Protein AF-A0A1B6J482-F1 (afdb_monomer_lite)

Structure (mmCIF, N/CA/C/O backbone):
data_AF-A0A1B6J482-F1
#
_entry.id   AF-A0A1B6J482-F1
#
loop_
_atom_site.group_PDB
_atom_site.id
_atom_site.type_symbol
_atom_site.label_atom_id
_atom_site.label_alt_id
_atom_site.label_comp_id
_atom_site.label_asym_id
_atom_site.label_entity_id
_atom_site.label_seq_id
_atom_site.pdbx_PDB_ins_code
_atom_site.Cartn_x
_atom_site.Cartn_y
_atom_site.Cartn_z
_atom_site.occupancy
_atom_site.B_iso_or_equiv
_atom_site.auth_seq_id
_atom_site.auth_comp_id
_atom_site.auth_asym_id
_atom_site.auth_atom_id
_atom_site.pdbx_PDB_model_num
ATOM 1 N N . SER A 1 1 ? -4.278 -31.202 3.868 1.00 46.03 1 SER A N 1
ATOM 2 C CA . SER A 1 1 ? -2.848 -30.994 3.558 1.00 46.03 1 SER A CA 1
ATOM 3 C C . SER A 1 1 ? -2.532 -31.034 2.054 1.00 46.03 1 SER A C 1
ATOM 5 O O . SER A 1 1 ? -1.410 -31.328 1.677 1.00 46.03 1 SER A O 1
ATOM 7 N N . THR A 1 2 ? -3.478 -30.728 1.157 1.00 38.69 2 THR A N 1
ATOM 8 C CA . THR A 1 2 ? -3.248 -30.861 -0.302 1.00 38.69 2 THR A CA 1
ATOM 9 C C . THR A 1 2 ? -3.829 -29.713 -1.137 1.00 38.69 2 THR A C 1
ATOM 11 O O . THR A 1 2 ? -3.609 -29.672 -2.339 1.00 38.69 2 THR A O 1
ATOM 14 N N . GLY A 1 3 ? -4.514 -28.741 -0.519 1.00 33.00 3 GLY A N 1
ATOM 15 C CA . GLY A 1 3 ? -5.140 -27.614 -1.229 1.00 33.00 3 GLY A CA 1
ATOM 16 C C . GLY A 1 3 ? -4.245 -26.387 -1.449 1.00 33.00 3 GLY A C 1
ATOM 17 O O . GLY A 1 3 ? -4.571 -25.551 -2.281 1.00 33.00 3 GLY A O 1
ATOM 18 N N . LEU A 1 4 ? -3.112 -26.270 -0.743 1.00 39.66 4 LEU A N 1
ATOM 19 C CA . LEU A 1 4 ? -2.216 -25.106 -0.861 1.00 39.66 4 LEU A CA 1
ATOM 20 C C . LEU A 1 4 ? -1.249 -25.200 -2.057 1.00 39.66 4 LEU A C 1
ATOM 22 O O . LEU A 1 4 ? -0.729 -24.183 -2.502 1.00 39.66 4 LEU A O 1
ATOM 26 N N . LEU A 1 5 ? -1.008 -26.408 -2.581 1.00 36.94 5 LEU A N 1
ATOM 27 C CA . LEU A 1 5 ? -0.032 -26.641 -3.653 1.00 36.94 5 LEU A CA 1
ATOM 28 C C . LEU A 1 5 ? -0.613 -26.384 -5.058 1.00 36.94 5 LEU A C 1
ATOM 30 O O . LEU A 1 5 ? 0.142 -26.109 -5.983 1.00 36.94 5 LEU A O 1
ATOM 34 N N . LEU A 1 6 ? -1.944 -26.407 -5.215 1.00 37.44 6 LEU A N 1
A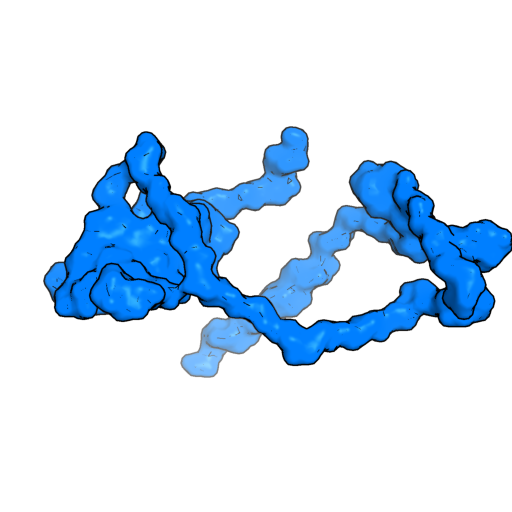TOM 35 C CA . LEU A 1 6 ? -2.613 -26.125 -6.495 1.00 37.44 6 LEU A CA 1
ATOM 36 C C . LEU A 1 6 ? -2.720 -24.623 -6.809 1.00 37.44 6 LEU A C 1
ATOM 38 O O . LEU A 1 6 ? -2.674 -24.247 -7.973 1.00 37.44 6 LEU A O 1
ATOM 42 N N . ILE A 1 7 ? -2.769 -23.753 -5.794 1.00 41.31 7 ILE A N 1
ATOM 43 C CA . ILE A 1 7 ? -2.847 -22.293 -6.001 1.00 41.31 7 ILE A CA 1
ATOM 44 C C . ILE A 1 7 ? -1.496 -21.734 -6.484 1.00 41.31 7 ILE A C 1
ATOM 46 O O . ILE A 1 7 ? -1.457 -20.811 -7.289 1.00 41.31 7 ILE A O 1
ATOM 50 N N . LEU A 1 8 ? -0.379 -22.342 -6.069 1.00 40.69 8 LEU A N 1
ATOM 51 C CA . LEU A 1 8 ? 0.959 -21.942 -6.518 1.00 40.69 8 LEU A CA 1
ATOM 52 C C . LEU A 1 8 ? 1.268 -22.343 -7.972 1.00 40.69 8 LEU A C 1
ATOM 54 O O . LEU A 1 8 ? 2.086 -21.677 -8.600 1.00 40.69 8 LEU A O 1
ATOM 58 N N . LEU A 1 9 ? 0.616 -23.377 -8.526 1.00 36.97 9 LEU A N 1
ATOM 59 C CA . LEU A 1 9 ? 0.810 -23.767 -9.931 1.00 36.97 9 LEU A CA 1
ATOM 60 C C . LEU A 1 9 ? -0.038 -22.935 -10.909 1.00 36.97 9 LEU A C 1
ATOM 62 O O . LEU A 1 9 ? 0.443 -22.603 -11.991 1.00 36.97 9 LEU A O 1
ATOM 66 N N . GLU A 1 10 ? -1.246 -22.525 -10.516 1.00 35.62 10 GLU A N 1
ATOM 67 C CA . GLU A 1 10 ? -2.085 -21.610 -11.311 1.00 35.62 10 GLU A CA 1
ATOM 68 C C . GLU A 1 10 ? -1.460 -20.201 -11.408 1.00 35.62 10 GLU A C 1
ATOM 70 O O . GLU A 1 10 ? -1.554 -19.541 -12.443 1.00 35.62 10 GLU A O 1
ATOM 75 N N . CYS A 1 11 ? -0.708 -19.766 -10.386 1.00 32.09 11 CYS A N 1
ATOM 76 C CA . CYS A 1 11 ? 0.039 -18.502 -10.424 1.00 32.09 11 CYS A CA 1
ATOM 77 C C . CYS A 1 11 ? 1.235 -18.499 -11.398 1.00 32.09 11 CYS A C 1
ATOM 79 O O . CYS A 1 11 ? 1.671 -17.424 -11.804 1.00 32.09 11 CYS A O 1
ATOM 81 N N . ILE A 1 12 ? 1.760 -19.665 -11.795 1.00 38.34 12 ILE A N 1
ATOM 82 C CA . ILE A 1 12 ? 2.838 -19.753 -12.797 1.00 38.34 12 ILE A CA 1
ATOM 83 C C . ILE A 1 12 ? 2.254 -19.723 -14.218 1.00 38.34 12 ILE A C 1
ATOM 85 O O . ILE A 1 12 ? 2.854 -19.125 -15.109 1.00 38.34 12 ILE A O 1
ATOM 89 N N . TYR A 1 13 ? 1.053 -20.278 -14.425 1.00 34.06 13 TYR A N 1
ATOM 90 C CA . TYR A 1 13 ? 0.369 -20.230 -15.722 1.00 34.06 13 TYR A CA 1
ATOM 91 C C . TYR A 1 13 ? -0.236 -18.855 -16.038 1.00 34.06 13 TYR A C 1
ATOM 93 O O . TYR A 1 13 ? -0.218 -18.439 -17.194 1.00 34.06 13 TYR A O 1
ATOM 101 N N . PHE A 1 14 ? -0.683 -18.095 -15.032 1.00 31.95 14 PHE A N 1
ATOM 102 C CA . PHE A 1 14 ? -1.246 -16.755 -15.258 1.00 31.95 14 PHE A CA 1
ATOM 103 C C . PHE A 1 14 ? -0.192 -15.671 -15.571 1.00 31.95 14 PHE A C 1
ATOM 105 O O . PHE A 1 14 ? -0.537 -14.568 -15.988 1.00 31.95 14 PHE A O 1
ATOM 112 N N . CYS A 1 15 ? 1.103 -15.976 -15.422 1.00 33.72 15 CYS A N 1
ATOM 113 C CA . CYS A 1 15 ? 2.197 -15.072 -15.800 1.00 33.72 15 CYS A CA 1
ATOM 114 C C . CYS A 1 15 ? 2.546 -15.143 -17.305 1.00 33.72 15 CYS A C 1
ATOM 116 O O . CYS A 1 15 ? 3.359 -14.359 -17.789 1.00 33.72 15 CYS A O 1
ATOM 118 N N . LEU A 1 16 ? 1.940 -16.069 -18.062 1.00 34.09 16 LEU A N 1
ATOM 119 C CA . LEU A 1 16 ? 2.290 -16.341 -19.462 1.00 34.09 16 LEU A CA 1
ATOM 120 C C . LEU A 1 16 ? 1.364 -15.711 -20.516 1.00 34.09 16 LEU A C 1
ATOM 122 O O . LEU A 1 16 ? 1.622 -15.907 -21.700 1.00 34.09 16 LEU A O 1
ATOM 126 N N . ASP A 1 17 ? 0.347 -14.922 -20.145 1.00 36.12 17 ASP A N 1
ATOM 127 C CA . ASP A 1 17 ? -0.593 -14.342 -21.127 1.00 36.12 17 ASP A CA 1
ATOM 128 C C . ASP A 1 17 ? -0.674 -12.804 -21.106 1.00 36.12 17 ASP A C 1
ATOM 130 O O . ASP A 1 17 ? -1.741 -12.192 -21.134 1.00 36.12 17 ASP A O 1
ATOM 134 N N . MET A 1 18 ? 0.489 -12.146 -21.090 1.00 36.62 18 MET A N 1
ATOM 135 C CA . MET A 1 18 ? 0.616 -10.740 -21.500 1.00 36.62 18 MET A CA 1
ATOM 136 C C . MET A 1 18 ? 1.001 -10.648 -22.983 1.00 36.62 18 MET A C 1
ATOM 138 O O . MET A 1 18 ? 2.051 -10.132 -23.350 1.00 36.62 18 MET A O 1
ATOM 142 N N . SER A 1 19 ? 0.126 -11.132 -23.864 1.00 36.28 19 SER A N 1
ATOM 143 C CA . SER A 1 19 ? 0.275 -11.058 -25.325 1.00 36.28 19 SER A CA 1
ATOM 144 C C . SER A 1 19 ? -0.216 -9.726 -25.929 1.00 36.28 19 SER A C 1
ATOM 146 O O . SER A 1 19 ? -0.714 -9.676 -27.054 1.00 36.28 19 SER A O 1
ATOM 148 N N . GLN A 1 20 ? -0.041 -8.596 -25.231 1.00 43.84 20 GLN A N 1
ATOM 149 C CA . GLN A 1 20 ? -0.088 -7.288 -25.897 1.00 43.84 20 GLN A CA 1
ATOM 150 C C . GLN A 1 20 ? 1.293 -7.005 -26.478 1.00 43.84 20 GLN A C 1
ATOM 152 O O . GLN A 1 20 ? 2.173 -6.579 -25.747 1.00 43.84 20 GLN A O 1
ATOM 157 N N . SER A 1 21 ? 1.453 -7.265 -27.781 1.00 42.38 21 SER A N 1
ATOM 158 C CA . SER A 1 21 ? 2.647 -7.047 -28.617 1.00 42.38 21 SER A CA 1
ATOM 159 C C . SER A 1 21 ? 3.498 -5.829 -28.205 1.00 42.38 21 SER A C 1
ATOM 161 O O . SER A 1 21 ? 3.441 -4.765 -28.832 1.00 42.38 21 SER A O 1
ATOM 163 N N . THR A 1 22 ? 4.351 -5.988 -27.196 1.00 51.22 22 THR A N 1
ATOM 164 C CA . THR A 1 22 ? 5.514 -5.138 -26.994 1.00 51.22 22 THR A CA 1
ATOM 165 C C . THR A 1 22 ? 6.445 -5.473 -28.141 1.00 51.22 22 THR A C 1
ATOM 167 O O . THR A 1 22 ? 6.946 -6.589 -28.226 1.00 51.22 22 THR A O 1
ATOM 170 N N . ARG A 1 23 ? 6.619 -4.546 -29.086 1.00 64.25 23 ARG A N 1
ATOM 171 C CA . ARG A 1 23 ? 7.728 -4.687 -30.029 1.00 64.25 23 ARG A CA 1
ATOM 172 C C . ARG A 1 23 ? 9.004 -4.661 -29.205 1.00 64.25 23 ARG A C 1
ATOM 174 O O . ARG A 1 23 ? 9.174 -3.726 -28.417 1.00 64.25 23 ARG A O 1
ATOM 181 N N . ASP A 1 24 ? 9.850 -5.664 -29.392 1.00 77.44 24 ASP A N 1
ATOM 182 C CA . ASP A 1 24 ? 11.151 -5.705 -28.743 1.00 77.44 24 ASP A CA 1
ATOM 183 C C . ASP A 1 24 ? 11.920 -4.420 -29.059 1.00 77.44 24 ASP A C 1
ATOM 185 O O . ASP A 1 24 ? 11.808 -3.845 -30.150 1.00 77.44 24 ASP A O 1
ATOM 189 N N . ALA A 1 25 ? 12.652 -3.925 -28.064 1.00 85.12 25 ALA A N 1
ATOM 190 C CA . ALA A 1 25 ? 13.535 -2.795 -28.278 1.00 85.12 25 ALA A CA 1
ATOM 191 C C . ALA A 1 25 ? 14.636 -3.201 -29.273 1.00 85.12 25 ALA A C 1
ATOM 193 O O . ALA A 1 25 ? 15.097 -4.340 -29.265 1.00 85.12 25 ALA A O 1
ATOM 194 N N . ALA A 1 26 ? 15.052 -2.270 -30.128 1.00 87.06 26 ALA A N 1
ATOM 195 C CA . ALA A 1 26 ? 16.088 -2.497 -31.131 1.00 87.06 26 ALA A CA 1
ATOM 196 C C . ALA A 1 26 ? 17.219 -1.486 -30.948 1.00 87.06 26 ALA A C 1
ATOM 198 O O . ALA A 1 26 ? 16.956 -0.292 -30.800 1.00 87.06 26 ALA A O 1
ATOM 199 N N . TYR A 1 27 ? 18.463 -1.955 -30.968 1.00 85.56 27 TYR A N 1
ATOM 200 C CA . TYR A 1 27 ? 19.641 -1.096 -30.946 1.00 85.56 27 TYR A CA 1
ATOM 201 C C . TYR A 1 27 ? 20.168 -0.896 -32.368 1.00 85.56 27 TYR A C 1
ATOM 203 O O . TYR A 1 27 ? 20.291 -1.858 -33.123 1.00 85.56 27 TYR A O 1
ATOM 211 N N . ASN A 1 28 ? 20.439 0.355 -32.732 1.00 87.00 28 ASN A N 1
ATOM 212 C CA . ASN A 1 28 ? 21.095 0.736 -33.973 1.00 87.00 28 ASN A CA 1
ATOM 213 C C . ASN A 1 28 ? 22.528 1.174 -33.654 1.00 87.00 28 ASN A C 1
ATOM 215 O O . ASN A 1 28 ? 22.723 2.241 -33.070 1.00 87.00 28 ASN A O 1
ATOM 219 N N . GLU A 1 29 ? 23.504 0.355 -34.040 1.00 82.62 29 GLU A N 1
ATOM 220 C CA . GLU A 1 29 ? 24.933 0.609 -33.823 1.00 82.62 29 GLU A CA 1
ATOM 221 C C . GLU A 1 29 ? 25.428 1.830 -34.613 1.00 82.62 29 GLU A C 1
ATOM 223 O O . GLU A 1 29 ? 26.176 2.641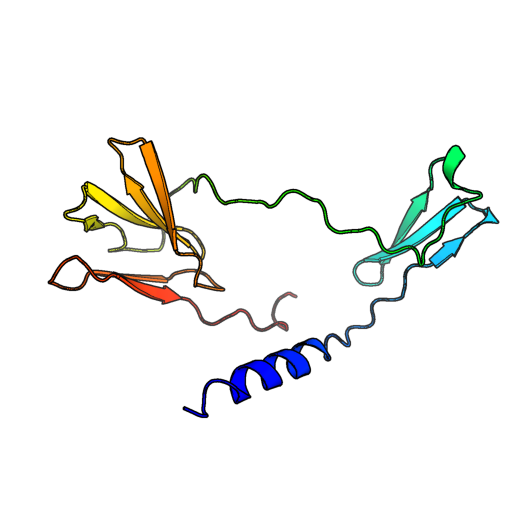 -34.074 1.00 82.62 29 GLU A O 1
ATOM 228 N N . GLU A 1 30 ? 24.953 2.028 -35.850 1.00 84.06 30 GLU A N 1
ATOM 229 C CA . GLU A 1 30 ? 25.380 3.145 -36.711 1.00 84.06 30 GLU A CA 1
ATOM 230 C C . GLU A 1 30 ? 24.957 4.506 -36.145 1.00 84.06 30 GLU A C 1
ATOM 232 O O . GLU A 1 30 ? 25.685 5.494 -36.230 1.00 84.06 30 GLU A O 1
ATOM 237 N N . GLU A 1 31 ? 23.767 4.554 -35.549 1.00 83.31 31 GLU A N 1
ATOM 238 C CA . GLU A 1 31 ? 23.215 5.763 -34.934 1.00 83.31 31 GLU A CA 1
ATOM 239 C C . GLU A 1 31 ? 23.523 5.858 -33.429 1.00 83.31 31 GLU A C 1
ATOM 241 O O . GLU A 1 31 ? 23.193 6.865 -32.798 1.00 83.31 31 GLU A O 1
ATOM 246 N N . GLY A 1 32 ? 24.108 4.812 -32.830 1.00 85.69 32 GLY A N 1
ATOM 247 C CA . GLY A 1 32 ? 24.287 4.684 -31.383 1.00 85.69 32 GLY A CA 1
ATOM 248 C C . GLY A 1 32 ? 22.973 4.804 -30.601 1.00 85.69 32 GLY A C 1
ATOM 249 O O . GLY A 1 32 ? 22.947 5.388 -29.514 1.00 85.69 32 GLY A O 1
ATOM 250 N N . ALA A 1 33 ? 21.865 4.309 -31.160 1.00 88.69 33 ALA A N 1
ATOM 251 C CA . ALA A 1 33 ? 20.514 4.638 -30.713 1.00 88.69 33 ALA A CA 1
ATOM 252 C C . ALA A 1 33 ? 19.664 3.401 -30.388 1.00 88.69 33 ALA A C 1
ATOM 254 O O . ALA A 1 33 ? 19.498 2.496 -31.199 1.00 88.69 33 ALA A O 1
ATOM 255 N N . LEU A 1 34 ? 19.048 3.396 -29.208 1.00 89.44 34 LEU A N 1
ATOM 256 C CA . LEU A 1 34 ? 18.048 2.421 -28.786 1.00 89.44 34 LEU A CA 1
ATOM 257 C C . LEU A 1 34 ? 16.646 2.919 -29.156 1.00 89.44 34 LEU A C 1
ATOM 259 O O . LEU A 1 34 ? 16.204 3.975 -28.702 1.00 89.44 34 LEU A O 1
ATOM 263 N N . ARG A 1 35 ? 15.911 2.134 -29.940 1.00 89.75 35 ARG A N 1
ATOM 264 C CA . ARG A 1 35 ? 14.508 2.373 -30.284 1.00 89.75 35 ARG A CA 1
ATOM 265 C C . ARG A 1 35 ? 13.615 1.443 -29.475 1.00 89.75 35 ARG A C 1
ATOM 267 O O . ARG A 1 35 ? 13.638 0.232 -29.665 1.00 89.75 35 ARG A O 1
ATOM 274 N N . MET A 1 36 ? 12.770 2.019 -28.630 1.00 91.25 36 MET A N 1
ATOM 275 C CA . MET A 1 36 ? 11.708 1.308 -27.913 1.00 91.25 36 MET A CA 1
ATOM 276 C C . MET A 1 36 ? 10.333 1.829 -28.338 1.00 91.25 36 MET A C 1
ATOM 278 O O . MET A 1 36 ? 10.228 2.906 -28.919 1.00 91.25 36 MET A O 1
ATOM 282 N N . TYR A 1 37 ? 9.261 1.089 -28.056 1.00 86.44 37 TYR A N 1
ATOM 283 C CA . TYR A 1 37 ? 7.899 1.506 -28.394 1.00 86.44 37 TYR A CA 1
ATOM 284 C C . TYR A 1 37 ? 7.044 1.641 -27.135 1.00 86.44 37 TYR A C 1
ATOM 286 O O . TYR A 1 37 ? 6.795 0.660 -26.442 1.00 86.44 37 TYR A O 1
ATOM 294 N N . LEU A 1 38 ? 6.529 2.843 -26.869 1.00 87.19 38 LEU A N 1
ATOM 295 C CA . LEU A 1 38 ? 5.551 3.085 -25.808 1.00 87.19 38 LEU A CA 1
ATOM 296 C C . LEU A 1 38 ? 4.179 3.298 -26.449 1.00 87.19 38 LEU A C 1
ATOM 298 O O . LEU A 1 38 ? 3.968 4.268 -27.177 1.00 87.19 38 LEU A O 1
ATOM 302 N N . ARG A 1 39 ? 3.240 2.370 -26.209 1.00 85.06 39 ARG A N 1
ATOM 303 C CA . ARG A 1 39 ? 1.886 2.386 -26.810 1.00 85.06 39 ARG A CA 1
ATOM 304 C C . ARG A 1 39 ? 1.913 2.490 -28.346 1.00 85.06 39 ARG A C 1
ATOM 306 O O . ARG A 1 39 ? 1.184 3.277 -28.944 1.00 85.06 39 ARG A O 1
ATOM 313 N N . GLY A 1 40 ? 2.818 1.748 -28.986 1.00 83.25 40 GLY A N 1
ATOM 314 C CA . GLY A 1 40 ? 3.002 1.753 -30.444 1.00 83.25 40 GLY A CA 1
ATOM 315 C C . GLY A 1 40 ? 3.730 2.979 -31.010 1.00 83.25 40 GLY A C 1
ATOM 316 O O . GLY A 1 40 ? 4.026 3.001 -32.203 1.00 83.25 40 GLY A O 1
ATOM 317 N N . ARG A 1 41 ? 4.074 3.978 -30.185 1.00 84.19 41 ARG A N 1
ATOM 318 C CA . ARG A 1 41 ? 4.866 5.144 -30.603 1.00 84.19 41 ARG A CA 1
ATOM 319 C C . ARG A 1 41 ? 6.356 4.901 -30.345 1.00 84.19 41 ARG A C 1
ATOM 321 O O . ARG A 1 41 ? 6.695 4.505 -29.229 1.00 84.19 41 ARG A O 1
ATOM 328 N N . PRO A 1 42 ? 7.241 5.130 -31.331 1.00 89.31 42 PRO A N 1
ATOM 329 C CA . PRO A 1 42 ? 8.673 4.958 -31.133 1.00 89.31 42 PRO A CA 1
ATOM 330 C C . PRO A 1 42 ? 9.236 6.048 -30.213 1.00 89.31 42 PRO A C 1
ATOM 332 O O . PRO A 1 42 ? 8.928 7.229 -30.370 1.00 89.31 42 PRO A O 1
ATOM 335 N N . VAL A 1 43 ? 10.094 5.637 -29.286 1.00 91.94 43 VAL A N 1
ATOM 336 C CA . VAL A 1 43 ? 10.943 6.485 -28.451 1.00 91.94 43 VAL A CA 1
ATOM 337 C C . VAL A 1 43 ? 12.388 6.100 -28.741 1.00 91.94 43 VAL A C 1
ATOM 339 O O . VAL A 1 43 ? 12.740 4.924 -28.660 1.00 91.94 43 VAL A O 1
ATOM 342 N N . VAL A 1 44 ? 13.204 7.087 -29.109 1.00 91.19 44 VAL A N 1
ATOM 343 C CA . VAL A 1 44 ? 14.625 6.906 -29.424 1.00 91.19 44 VAL A CA 1
ATOM 344 C C . VAL A 1 44 ? 15.459 7.437 -28.263 1.00 91.19 44 VAL A C 1
ATOM 346 O O . VAL A 1 44 ? 15.252 8.565 -27.817 1.00 91.19 44 VAL A O 1
ATOM 349 N N . LEU A 1 45 ? 16.378 6.615 -27.770 1.00 90.75 45 LEU A N 1
ATOM 350 C CA . LEU A 1 45 ? 17.310 6.925 -26.693 1.00 90.75 45 LEU A CA 1
ATOM 351 C C . LEU A 1 45 ? 18.734 6.783 -27.230 1.00 90.75 45 LEU A C 1
ATOM 353 O O . LEU A 1 45 ? 19.106 5.716 -27.706 1.00 90.75 45 LEU A O 1
ATOM 357 N N . TYR A 1 46 ? 19.533 7.840 -27.149 1.00 88.50 46 TYR A N 1
ATOM 358 C CA . TYR A 1 46 ? 20.924 7.804 -27.601 1.00 88.50 46 TYR A CA 1
ATOM 359 C C . TYR A 1 46 ? 21.833 7.295 -26.484 1.00 88.50 46 TYR A C 1
ATOM 361 O O . TYR A 1 46 ? 21.764 7.782 -25.351 1.00 88.50 46 TYR A O 1
ATOM 369 N N . ALA A 1 47 ? 22.676 6.314 -26.797 1.00 85.69 47 ALA A N 1
ATOM 370 C CA . ALA A 1 47 ? 23.674 5.817 -25.865 1.00 85.69 47 ALA A CA 1
ATOM 371 C C . ALA A 1 47 ? 24.771 6.880 -25.643 1.00 85.69 47 ALA A C 1
ATOM 373 O O . ALA A 1 47 ? 25.157 7.581 -26.583 1.00 85.69 47 ALA A O 1
ATOM 374 N N . PRO A 1 48 ? 25.308 7.017 -24.418 1.00 86.44 48 PRO A N 1
ATOM 375 C CA . PRO A 1 48 ? 26.490 7.841 -24.176 1.00 86.44 48 PRO A CA 1
ATOM 376 C C . PRO A 1 48 ? 27.672 7.382 -25.042 1.00 86.44 48 PRO A C 1
ATOM 378 O O . PRO A 1 48 ? 27.904 6.181 -25.157 1.00 86.44 48 PRO A O 1
ATOM 381 N N . SER A 1 49 ? 28.466 8.317 -25.579 1.00 85.00 49 SER A N 1
ATOM 382 C CA . SER A 1 49 ? 29.574 8.015 -26.508 1.00 85.00 49 SER A CA 1
ATOM 383 C C . SER A 1 49 ? 30.529 6.895 -26.053 1.00 85.00 49 SER A C 1
ATOM 385 O O . SER A 1 49 ? 30.862 6.062 -26.886 1.00 85.00 49 SER A O 1
ATOM 387 N N . PRO A 1 50 ? 30.937 6.784 -24.768 1.00 86.06 50 PRO A N 1
ATOM 388 C CA . PRO A 1 50 ? 31.832 5.707 -24.320 1.00 86.06 50 PRO A CA 1
ATOM 389 C C . PRO A 1 50 ? 31.216 4.300 -24.344 1.00 86.06 50 PRO A C 1
ATOM 391 O O . PRO A 1 50 ? 31.919 3.323 -24.102 1.00 86.06 50 PRO A O 1
ATOM 394 N N . LEU A 1 51 ? 29.899 4.201 -24.535 1.00 80.38 51 LEU A N 1
ATOM 395 C CA . LEU A 1 51 ? 29.144 2.954 -24.452 1.00 80.38 51 LEU A CA 1
ATOM 396 C C . LEU A 1 51 ? 28.654 2.464 -25.814 1.00 80.38 51 LEU A C 1
ATOM 398 O O . LEU A 1 51 ? 28.191 1.334 -25.869 1.00 80.38 51 LEU A O 1
ATOM 402 N N . VAL A 1 52 ? 28.758 3.269 -26.878 1.00 82.25 52 VAL A N 1
ATOM 403 C CA . VAL A 1 52 ? 28.208 2.941 -28.207 1.00 82.25 52 VAL A CA 1
ATOM 404 C C . VAL A 1 52 ? 28.762 1.611 -28.732 1.00 82.25 52 VAL A C 1
ATOM 406 O O . VAL A 1 52 ? 27.990 0.733 -29.093 1.00 82.25 52 VAL A O 1
ATOM 409 N N . ASP A 1 53 ? 30.077 1.408 -28.654 1.00 80.50 53 ASP A N 1
ATOM 410 C CA . ASP A 1 53 ? 30.730 0.217 -29.224 1.00 80.50 53 ASP A CA 1
ATOM 411 C C . ASP A 1 53 ? 30.500 -1.073 -28.414 1.00 80.50 53 ASP A C 1
ATOM 413 O O . ASP A 1 53 ? 30.690 -2.175 -28.919 1.00 80.50 53 ASP A O 1
ATOM 417 N N . ASN A 1 54 ? 30.110 -0.947 -27.141 1.00 82.12 54 ASN A N 1
ATOM 418 C CA . ASN A 1 54 ? 30.013 -2.061 -26.188 1.00 82.12 54 ASN A CA 1
ATOM 419 C C . ASN A 1 54 ? 28.598 -2.215 -25.606 1.00 82.12 54 ASN A C 1
ATOM 421 O O . ASN A 1 54 ? 28.414 -2.868 -24.570 1.00 82.12 54 ASN A O 1
ATOM 425 N N . TYR A 1 55 ? 27.602 -1.565 -26.211 1.00 82.44 55 TYR A N 1
ATOM 426 C CA . TYR A 1 55 ? 26.225 -1.646 -25.752 1.00 82.44 55 TYR A CA 1
ATOM 427 C C . TYR A 1 55 ? 25.587 -2.950 -26.233 1.00 82.44 55 TYR A C 1
ATOM 429 O O . TYR A 1 55 ? 25.321 -3.137 -27.414 1.00 82.44 55 TYR A O 1
ATOM 437 N N . ASP A 1 56 ? 25.303 -3.844 -25.290 1.00 81.94 56 ASP A N 1
ATOM 438 C CA . ASP A 1 56 ? 24.581 -5.087 -25.544 1.00 81.94 56 ASP A CA 1
ATOM 439 C C . ASP A 1 56 ? 23.142 -4.964 -25.032 1.00 81.94 56 ASP A C 1
ATOM 441 O O . ASP A 1 56 ? 22.897 -4.892 -23.824 1.00 81.94 56 ASP A O 1
ATOM 445 N N . ILE A 1 57 ? 22.185 -4.955 -25.960 1.00 84.19 57 ILE A N 1
ATOM 446 C CA . ILE A 1 57 ? 20.750 -4.875 -25.660 1.00 84.19 57 ILE A CA 1
ATOM 447 C C . ILE A 1 57 ? 20.214 -6.131 -24.957 1.00 84.19 57 ILE A C 1
ATOM 449 O O . ILE A 1 57 ? 19.206 -6.066 -24.256 1.00 84.19 57 ILE A O 1
ATOM 453 N N . THR A 1 58 ? 20.885 -7.273 -25.117 1.00 84.88 58 THR A N 1
ATOM 454 C CA . THR A 1 58 ? 20.490 -8.546 -24.499 1.00 84.88 58 THR A CA 1
ATOM 455 C C . THR A 1 58 ? 21.002 -8.681 -23.067 1.00 84.88 58 THR A C 1
ATOM 457 O O . THR A 1 58 ? 20.558 -9.555 -22.317 1.00 84.88 58 THR A O 1
ATOM 460 N N . LYS A 1 59 ? 21.908 -7.789 -22.651 1.00 84.56 59 LYS A N 1
ATOM 461 C CA . LYS A 1 59 ? 22.490 -7.790 -21.316 1.00 84.56 59 LYS A CA 1
ATOM 462 C C . LYS A 1 59 ? 21.434 -7.464 -20.264 1.00 84.56 59 LYS A C 1
ATOM 464 O O . LYS A 1 59 ? 20.983 -6.329 -20.115 1.00 84.56 59 LYS A O 1
ATOM 469 N N . VAL A 1 60 ? 21.102 -8.463 -19.456 1.00 84.56 60 VAL A N 1
ATOM 470 C CA . VAL A 1 60 ? 20.174 -8.308 -18.335 1.00 84.56 60 VAL A CA 1
ATOM 471 C C . VAL A 1 60 ? 20.896 -7.672 -17.147 1.00 84.56 60 VAL A C 1
ATOM 473 O O . VAL A 1 60 ? 21.903 -8.189 -16.659 1.00 84.56 60 VAL A O 1
ATOM 476 N N . ALA A 1 61 ? 20.376 -6.545 -16.661 1.00 86.31 61 ALA A N 1
ATOM 477 C CA . ALA A 1 61 ? 20.859 -5.930 -15.431 1.00 86.31 61 ALA A CA 1
ATOM 478 C C . ALA A 1 61 ? 20.427 -6.757 -14.210 1.00 86.31 61 ALA A C 1
ATOM 480 O O . ALA A 1 61 ? 19.284 -7.207 -14.113 1.00 86.31 61 ALA A O 1
ATOM 481 N N . THR A 1 62 ? 21.331 -6.934 -13.247 1.00 92.00 62 THR A N 1
ATOM 482 C CA . THR A 1 62 ? 20.988 -7.562 -11.968 1.00 92.00 62 THR A CA 1
ATOM 483 C C . THR A 1 62 ? 20.063 -6.651 -11.157 1.00 92.00 62 THR A C 1
ATOM 485 O O . THR A 1 62 ? 20.252 -5.430 -11.183 1.00 92.00 62 THR A O 1
ATOM 488 N N . PRO A 1 63 ? 19.112 -7.203 -10.382 1.00 90.62 63 PRO A N 1
ATOM 489 C CA . PRO A 1 63 ? 18.300 -6.401 -9.478 1.00 90.62 63 PRO A CA 1
ATOM 490 C C . PRO A 1 63 ? 19.167 -5.589 -8.498 1.00 90.62 63 PRO A C 1
ATOM 492 O O . PRO A 1 63 ? 20.216 -6.081 -8.070 1.00 90.62 63 PRO A O 1
ATOM 495 N N . PRO A 1 64 ? 18.739 -4.378 -8.098 1.00 94.00 64 PRO A N 1
ATOM 496 C CA . PRO A 1 64 ? 19.428 -3.614 -7.065 1.00 94.00 64 PRO A CA 1
ATOM 497 C C . PRO A 1 64 ? 19.555 -4.407 -5.757 1.00 94.00 64 PRO A C 1
ATOM 499 O O . PRO A 1 64 ? 18.649 -5.145 -5.370 1.00 94.00 64 PRO A O 1
ATOM 502 N N . HIS A 1 65 ? 20.656 -4.207 -5.031 1.00 94.94 65 HIS A N 1
ATOM 503 C CA . HIS A 1 65 ? 20.876 -4.863 -3.734 1.00 94.94 65 HIS A CA 1
ATOM 504 C C . HIS A 1 65 ? 19.937 -4.354 -2.626 1.00 94.94 65 HIS A C 1
ATOM 506 O O . HIS A 1 65 ? 19.728 -5.036 -1.622 1.00 94.94 65 HIS A O 1
ATOM 512 N N . SER A 1 66 ? 19.374 -3.158 -2.793 1.00 95.12 66 SER A N 1
ATOM 513 C CA . SER A 1 66 ? 18.490 -2.515 -1.821 1.00 95.12 66 SER A CA 1
ATOM 514 C C . SER A 1 66 ? 17.020 -2.780 -2.135 1.00 95.12 66 SER A C 1
ATOM 516 O O . SER A 1 66 ? 16.622 -2.880 -3.294 1.00 95.12 66 SER A O 1
ATOM 518 N N . LYS A 1 67 ? 16.194 -2.844 -1.086 1.00 93.88 67 LYS A N 1
ATOM 519 C CA . LYS A 1 67 ? 14.737 -2.975 -1.191 1.00 93.88 67 LYS A CA 1
ATOM 520 C C . LYS A 1 67 ? 14.061 -1.720 -0.661 1.00 93.88 67 LYS A C 1
ATOM 522 O O . LYS A 1 67 ? 14.538 -1.114 0.295 1.00 93.88 67 LYS A O 1
ATOM 527 N N . LEU A 1 68 ? 12.933 -1.367 -1.265 1.00 93.94 68 LEU A N 1
ATOM 528 C CA . LEU A 1 68 ? 12.069 -0.313 -0.752 1.00 93.94 68 LEU A CA 1
ATOM 529 C C . LEU A 1 68 ? 11.220 -0.861 0.397 1.00 93.94 68 LEU A C 1
ATOM 531 O O . LEU A 1 68 ? 10.738 -1.994 0.345 1.00 93.94 68 LEU A O 1
ATOM 535 N N . LYS A 1 69 ? 11.032 -0.038 1.424 1.00 93.50 69 LYS A N 1
ATOM 536 C CA . LYS A 1 69 ? 10.117 -0.287 2.535 1.00 93.50 69 LYS A CA 1
ATOM 537 C C . LYS A 1 69 ? 9.243 0.948 2.690 1.00 93.50 69 LYS A C 1
ATOM 539 O O . LYS A 1 69 ? 9.760 2.062 2.682 1.00 93.50 69 LYS A O 1
ATOM 544 N N . LEU A 1 70 ? 7.936 0.743 2.815 1.00 95.81 70 LEU A N 1
ATOM 545 C CA . LEU A 1 70 ? 7.021 1.828 3.137 1.00 95.81 70 LEU A CA 1
ATOM 546 C C . LEU A 1 70 ? 7.330 2.343 4.545 1.00 95.81 70 LEU A C 1
ATOM 548 O O . LEU A 1 70 ? 7.362 1.558 5.493 1.00 95.81 70 LEU A O 1
ATOM 552 N N . ASP A 1 71 ? 7.571 3.646 4.642 1.00 96.06 71 ASP A N 1
ATOM 553 C CA . ASP A 1 71 ? 7.891 4.318 5.902 1.00 96.06 71 ASP A CA 1
ATOM 554 C C . ASP A 1 71 ? 6.689 5.107 6.427 1.00 96.06 71 ASP A C 1
ATOM 556 O O . ASP A 1 71 ? 6.254 4.918 7.561 1.00 96.06 71 ASP A O 1
ATOM 560 N N . TRP A 1 72 ? 6.075 5.921 5.563 1.00 98.06 72 TRP A N 1
ATOM 561 C CA . TRP A 1 72 ? 4.950 6.766 5.942 1.00 98.06 72 TRP A CA 1
ATOM 562 C C . TRP A 1 72 ? 3.889 6.859 4.852 1.00 98.06 72 TRP A C 1
ATOM 564 O O . TRP A 1 72 ? 4.195 6.944 3.661 1.00 98.06 72 TRP A O 1
ATOM 574 N N . VAL A 1 73 ? 2.630 6.906 5.280 1.00 97.75 73 VAL A N 1
ATOM 575 C CA . VAL A 1 73 ? 1.481 7.249 4.443 1.00 97.75 73 VAL A CA 1
ATOM 576 C C . VAL A 1 73 ? 0.949 8.599 4.898 1.00 97.75 73 VAL A C 1
ATOM 578 O O . VAL A 1 73 ? 0.641 8.803 6.074 1.00 97.75 73 VAL A O 1
ATOM 581 N N . TYR A 1 74 ? 0.841 9.526 3.950 1.00 96.69 74 TYR A N 1
ATOM 582 C CA . TYR A 1 74 ? 0.292 10.855 4.186 1.00 96.69 74 TYR A CA 1
ATOM 583 C C . TYR A 1 74 ? -1.164 10.937 3.731 1.00 96.69 74 TYR A C 1
ATOM 585 O O . TYR A 1 74 ? -1.535 10.425 2.675 1.00 96.69 74 TYR A O 1
ATOM 593 N N . GLY A 1 75 ? -1.965 11.663 4.510 1.00 95.00 75 GLY A N 1
ATOM 594 C CA . GLY A 1 75 ? -3.370 11.934 4.219 1.00 95.00 75 GLY A CA 1
ATOM 595 C C . GLY A 1 75 ? -4.346 11.015 4.955 1.00 95.00 75 GLY A C 1
ATOM 596 O O . GLY A 1 75 ? -3.967 10.055 5.615 1.00 95.00 75 GLY A O 1
ATOM 597 N N . TYR A 1 76 ? -5.630 11.350 4.845 1.00 95.31 76 TYR A N 1
ATOM 598 C CA . TYR A 1 76 ? -6.749 10.603 5.417 1.00 95.31 76 TYR A CA 1
ATOM 599 C C . TYR A 1 76 ? -7.936 10.665 4.453 1.00 95.31 76 TYR A C 1
ATOM 601 O O . TYR A 1 76 ? -8.294 11.739 3.958 1.00 95.31 76 TYR A O 1
ATOM 609 N N . ARG A 1 77 ? -8.574 9.520 4.189 1.00 92.94 77 ARG A N 1
ATOM 610 C CA . ARG A 1 77 ? -9.734 9.439 3.294 1.00 92.94 77 ARG A CA 1
ATOM 611 C C . ARG A 1 77 ? -11.027 9.820 4.026 1.00 92.94 77 ARG A C 1
ATOM 613 O O . ARG A 1 77 ? -11.841 8.965 4.356 1.00 92.94 77 ARG A O 1
ATOM 620 N N . GLY A 1 78 ? -11.211 11.114 4.285 1.00 92.81 78 GLY A N 1
ATOM 621 C CA . GLY A 1 78 ? -12.394 11.646 4.983 1.00 92.81 78 GLY A CA 1
ATOM 622 C C . GLY A 1 78 ? -13.489 12.242 4.091 1.00 92.81 78 GLY A C 1
ATOM 623 O O . GLY A 1 78 ? -14.547 12.602 4.596 1.00 92.81 78 GLY A O 1
ATOM 624 N N . ARG A 1 79 ? -13.243 12.404 2.782 1.00 91.88 79 ARG A N 1
ATOM 625 C CA . ARG A 1 79 ? -14.164 13.108 1.866 1.00 91.88 79 ARG A CA 1
ATOM 626 C C . ARG A 1 79 ? -15.333 12.234 1.406 1.00 91.88 79 ARG A C 1
ATOM 628 O O . ARG A 1 79 ? -16.464 12.703 1.353 1.00 91.88 79 ARG A O 1
ATOM 635 N N . ASP A 1 80 ? -15.042 10.997 1.028 1.00 88.50 80 ASP A N 1
ATOM 636 C CA . ASP A 1 80 ? -15.955 10.057 0.366 1.00 88.50 80 ASP A CA 1
ATOM 637 C C . ASP A 1 80 ? -16.203 8.777 1.186 1.00 88.50 80 ASP A C 1
ATOM 639 O O . ASP A 1 80 ? -17.008 7.940 0.792 1.00 88.50 80 ASP A O 1
ATOM 643 N N . CYS A 1 81 ? -15.549 8.634 2.342 1.00 87.19 81 CYS A N 1
ATOM 644 C CA . CYS A 1 81 ? -15.735 7.529 3.282 1.00 87.19 81 CYS A CA 1
ATOM 645 C C . CYS A 1 81 ? -16.195 8.049 4.651 1.00 87.19 81 CYS A C 1
ATOM 647 O O . CYS A 1 81 ? -15.958 9.201 5.015 1.00 87.19 81 CYS A O 1
ATOM 649 N N . ARG A 1 82 ? -16.876 7.189 5.412 1.00 89.94 82 ARG A N 1
ATOM 650 C CA . ARG A 1 82 ? -17.310 7.441 6.793 1.00 89.94 82 ARG A CA 1
ATOM 651 C C . ARG A 1 82 ? -16.958 6.236 7.654 1.00 89.94 82 ARG A C 1
ATOM 653 O O . ARG A 1 82 ? -16.792 5.142 7.124 1.00 89.94 82 ARG A O 1
ATOM 660 N N . SER A 1 83 ? -16.903 6.435 8.972 1.00 91.12 83 SER A N 1
ATOM 661 C CA . SER A 1 83 ? -16.680 5.355 9.945 1.00 91.12 83 SER A CA 1
ATOM 662 C C . SER A 1 83 ? -15.435 4.517 9.630 1.00 91.12 83 SER A C 1
ATOM 664 O O . SER A 1 83 ? -15.471 3.295 9.625 1.00 91.12 83 SER A O 1
ATOM 666 N N . ASN A 1 84 ? -14.331 5.193 9.325 1.00 92.12 84 ASN A N 1
ATOM 667 C CA . ASN A 1 84 ? -13.068 4.591 8.903 1.00 92.12 84 ASN A CA 1
ATOM 668 C C . ASN A 1 84 ? -11.867 5.085 9.722 1.00 92.12 84 ASN A C 1
ATOM 670 O O . ASN A 1 84 ? -10.739 5.028 9.242 1.00 92.12 84 ASN A O 1
ATOM 674 N N . LEU A 1 85 ? -12.112 5.575 10.938 1.00 96.38 85 LEU A N 1
ATOM 675 C CA . LEU A 1 85 ? -11.091 5.970 11.901 1.00 96.38 85 LEU A CA 1
ATOM 676 C C . LEU A 1 85 ? -11.468 5.407 13.272 1.00 96.38 85 LEU A C 1
ATOM 678 O O . LEU A 1 85 ? -12.550 5.695 13.786 1.00 96.38 85 LEU A O 1
ATOM 682 N N . TYR A 1 86 ? -10.578 4.611 13.856 1.00 95.56 86 TYR A N 1
ATOM 683 C CA . TYR A 1 86 ? -10.783 3.961 15.148 1.00 95.56 86 TYR A CA 1
ATOM 684 C C . TYR A 1 86 ? -9.523 4.056 16.003 1.00 95.56 86 TYR A C 1
ATOM 686 O O . TYR A 1 86 ? -8.423 3.957 15.476 1.00 95.56 86 TYR A O 1
ATOM 694 N N . LEU A 1 87 ? -9.674 4.199 17.319 1.00 95.50 87 LEU A N 1
ATOM 695 C CA . LEU A 1 87 ? -8.565 4.099 18.269 1.00 95.50 87 LEU A CA 1
ATOM 696 C C . LEU A 1 87 ? -8.545 2.692 18.878 1.00 95.50 87 LEU A C 1
ATOM 698 O O . LEU A 1 87 ? -9.566 2.230 19.399 1.00 95.50 87 LEU A O 1
ATOM 702 N N . LEU A 1 88 ? -7.407 2.005 18.798 1.00 94.50 88 LEU A N 1
ATOM 703 C CA . LEU A 1 88 ? -7.210 0.700 19.426 1.00 94.50 88 LEU A CA 1
ATOM 704 C C . LEU A 1 88 ? -6.775 0.838 20.894 1.00 94.50 88 LEU A C 1
ATOM 706 O O . LEU A 1 88 ? -6.184 1.851 21.266 1.00 94.50 88 LEU A O 1
AT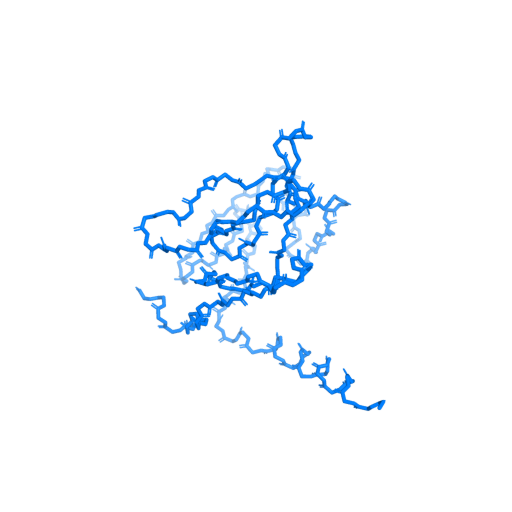OM 710 N N . PRO A 1 89 ? -6.974 -0.203 21.728 1.00 93.38 89 PRO A N 1
ATOM 711 C CA . PRO A 1 89 ? -6.435 -0.246 23.089 1.00 93.38 89 PRO A CA 1
ATOM 712 C C . PRO A 1 89 ? -4.906 -0.147 23.158 1.00 93.38 89 PRO A C 1
ATOM 714 O O . PRO A 1 89 ? -4.371 0.160 24.215 1.00 93.38 89 PRO A O 1
ATOM 717 N N . THR A 1 90 ? -4.208 -0.407 22.046 1.00 91.38 90 THR A N 1
ATOM 718 C CA . THR A 1 90 ? -2.756 -0.223 21.911 1.00 91.38 90 THR A CA 1
ATOM 719 C C . THR A 1 90 ? -2.336 1.247 21.831 1.00 91.38 90 THR A C 1
ATOM 721 O O . THR A 1 90 ? -1.144 1.521 21.859 1.00 91.38 90 THR A O 1
ATOM 724 N N . GLY A 1 91 ? -3.281 2.188 21.703 1.00 93.50 91 GLY A N 1
ATOM 725 C CA . GLY A 1 91 ? -3.002 3.607 21.451 1.00 93.50 91 GLY A CA 1
ATOM 726 C C . GLY A 1 91 ? -2.852 3.954 19.964 1.00 93.50 91 GLY A C 1
ATOM 727 O O . GLY A 1 91 ? -2.710 5.122 19.612 1.00 93.50 91 GLY A O 1
ATOM 728 N N . GLU A 1 92 ? -2.929 2.963 19.071 1.00 96.25 92 GLU A N 1
ATOM 729 C CA . GLU A 1 92 ? -2.821 3.172 17.626 1.00 96.25 92 GLU A CA 1
ATOM 730 C C . GLU A 1 92 ? -4.152 3.645 17.023 1.00 96.25 92 GLU A C 1
ATOM 732 O O . GLU A 1 92 ? -5.213 3.053 17.247 1.00 96.25 92 GLU A O 1
ATOM 737 N N . MET A 1 93 ? -4.093 4.686 16.193 1.00 96.94 93 MET A N 1
ATOM 738 C CA . MET A 1 93 ? -5.194 5.093 15.326 1.00 96.94 93 MET A CA 1
ATOM 739 C C . MET A 1 93 ? -5.185 4.260 14.047 1.00 96.94 93 MET A C 1
ATOM 741 O O . MET A 1 93 ? -4.198 4.250 13.314 1.00 96.94 93 MET A O 1
ATOM 745 N N . VAL A 1 94 ? -6.301 3.604 13.753 1.00 97.56 94 VAL A N 1
ATOM 746 C CA . VAL A 1 94 ? -6.484 2.767 12.568 1.00 97.56 94 VAL A CA 1
ATOM 747 C C . VAL A 1 94 ? -7.403 3.459 11.582 1.00 97.56 94 VAL A C 1
ATOM 749 O O . VAL A 1 94 ? -8.544 3.785 11.910 1.00 97.56 94 VAL A O 1
ATOM 752 N N . TYR A 1 95 ? -6.909 3.653 10.366 1.00 97.62 95 TYR A N 1
ATOM 753 C CA . TYR A 1 95 ? -7.655 4.196 9.234 1.00 97.62 95 TYR A CA 1
ATOM 754 C C . TYR A 1 95 ? -7.087 3.653 7.924 1.00 97.62 95 TYR A C 1
ATOM 756 O O . TYR A 1 95 ? -6.165 2.843 7.935 1.00 97.62 95 TYR A O 1
ATOM 764 N N . PHE A 1 96 ? -7.635 4.059 6.781 1.00 97.12 96 PHE A N 1
ATOM 765 C CA . PHE A 1 96 ? -7.113 3.639 5.481 1.00 97.12 96 PHE A CA 1
ATOM 766 C C . PHE A 1 96 ? -6.980 4.789 4.484 1.00 97.12 96 PHE A C 1
ATOM 768 O O . PHE A 1 96 ? -7.709 5.785 4.542 1.00 97.12 96 PHE A O 1
ATOM 775 N N . VAL A 1 97 ? -6.038 4.624 3.556 1.00 95.69 97 VAL A N 1
ATOM 776 C CA . VAL A 1 97 ? -5.769 5.509 2.416 1.00 95.69 97 VAL A CA 1
ATOM 777 C C . VAL A 1 97 ? -5.391 4.628 1.228 1.00 95.69 97 VAL A C 1
ATOM 779 O O . VAL A 1 97 ? -4.542 3.749 1.368 1.00 95.69 97 VAL A O 1
ATOM 782 N N . ALA A 1 98 ? -6.006 4.858 0.064 1.00 94.62 98 ALA A N 1
ATOM 783 C CA . ALA A 1 98 ? -5.855 3.988 -1.107 1.00 94.62 98 ALA A CA 1
ATOM 784 C C . ALA A 1 98 ? -6.067 2.504 -0.727 1.00 94.62 98 ALA A C 1
ATOM 786 O O . ALA A 1 98 ? -7.042 2.180 -0.048 1.00 94.62 98 ALA A O 1
ATOM 787 N N . ALA A 1 99 ? -5.148 1.617 -1.111 1.00 96.12 99 ALA A N 1
ATOM 788 C CA . ALA A 1 99 ? -5.166 0.187 -0.798 1.00 96.12 99 ALA A CA 1
ATOM 789 C C . ALA A 1 99 ? -4.512 -0.174 0.560 1.00 96.12 99 ALA A C 1
ATOM 791 O O . ALA A 1 99 ? -4.178 -1.330 0.807 1.00 96.12 99 ALA A O 1
ATOM 792 N N . ILE A 1 100 ? -4.269 0.799 1.446 1.00 97.56 100 ILE A N 1
ATOM 793 C CA . ILE A 1 100 ? -3.446 0.604 2.649 1.00 97.56 100 ILE A CA 1
ATOM 794 C C . ILE A 1 100 ? -4.267 0.867 3.908 1.00 97.56 100 ILE A C 1
ATOM 796 O O . ILE A 1 100 ? -4.881 1.927 4.039 1.00 97.56 100 ILE A O 1
ATOM 800 N N . VAL A 1 101 ? -4.215 -0.059 4.870 1.00 98.06 101 VAL A N 1
ATOM 801 C CA . VAL A 1 101 ? -4.677 0.193 6.245 1.00 98.06 101 VAL A CA 1
ATOM 802 C C . VAL A 1 101 ? -3.481 0.640 7.083 1.00 98.06 101 VAL A C 1
ATOM 804 O O . VAL A 1 101 ? -2.467 -0.055 7.160 1.00 98.06 101 VAL A O 1
ATOM 807 N N . VAL A 1 102 ? -3.600 1.815 7.692 1.00 98.25 102 VAL A N 1
ATOM 808 C CA . VAL A 1 102 ? -2.576 2.470 8.508 1.00 98.25 102 VAL A CA 1
ATOM 809 C C . VAL A 1 102 ? -2.915 2.270 9.978 1.00 98.25 102 VAL A C 1
ATOM 811 O O . VAL A 1 102 ? -4.042 2.541 10.386 1.00 98.25 102 VAL A O 1
ATOM 814 N N . LEU A 1 103 ? -1.934 1.833 10.766 1.00 97.62 103 LEU A N 1
ATOM 815 C CA . LEU A 1 103 ? -1.954 1.846 12.225 1.00 97.62 103 LEU A CA 1
ATOM 816 C C . LEU A 1 103 ? -0.917 2.874 12.678 1.00 97.62 103 LEU A C 1
ATOM 818 O O . LEU A 1 103 ? 0.285 2.640 12.552 1.00 97.62 103 LEU A O 1
ATOM 822 N N . TYR A 1 104 ? -1.382 4.034 13.129 1.00 98.25 104 TYR A N 1
ATOM 823 C CA . TYR A 1 104 ? -0.532 5.159 13.504 1.00 98.25 104 TYR A CA 1
ATOM 824 C C . TYR A 1 104 ? -0.483 5.319 15.024 1.00 98.25 104 TYR A C 1
ATOM 826 O O . TYR A 1 104 ? -1.502 5.620 15.647 1.00 98.25 104 TYR A O 1
ATOM 834 N N . ASN A 1 105 ? 0.703 5.158 15.607 1.00 97.62 105 ASN A N 1
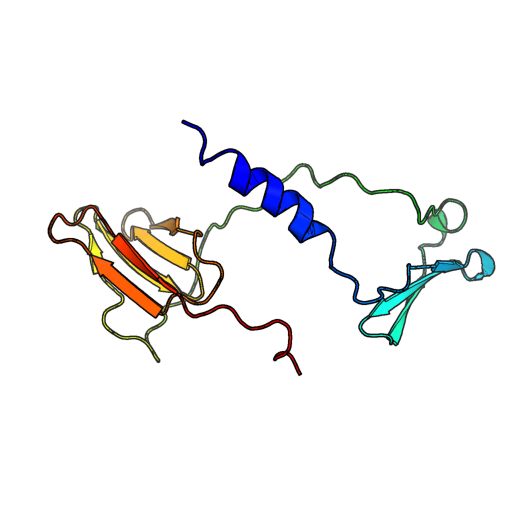ATOM 835 C CA . ASN A 1 105 ? 0.971 5.504 16.996 1.00 97.62 105 ASN A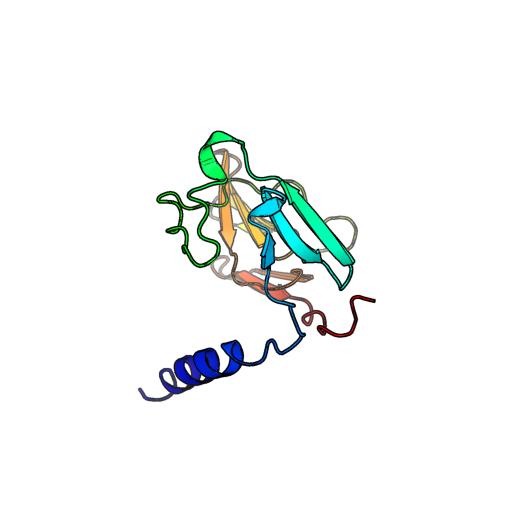 CA 1
ATOM 836 C C . ASN A 1 105 ? 1.455 6.962 17.076 1.00 97.62 105 ASN A C 1
ATOM 838 O O . ASN A 1 105 ? 2.533 7.302 16.585 1.00 97.62 105 ASN A O 1
ATOM 842 N N . VAL A 1 106 ? 0.649 7.829 17.695 1.00 94.44 106 VAL A N 1
ATOM 843 C CA . VAL A 1 106 ? 0.956 9.264 17.827 1.00 94.44 106 VAL A CA 1
ATOM 844 C C . VAL A 1 106 ? 2.063 9.514 18.849 1.00 94.44 106 VAL A C 1
ATOM 846 O O . VAL A 1 106 ? 2.859 10.432 18.667 1.00 94.44 106 VAL A O 1
ATOM 849 N N . GLU A 1 107 ? 2.136 8.716 19.911 1.00 95.31 107 GLU A N 1
ATOM 850 C CA . GLU A 1 107 ? 3.133 8.899 20.969 1.00 95.31 107 GLU A CA 1
ATOM 851 C C . GLU A 1 107 ? 4.532 8.543 20.464 1.00 95.31 107 GLU A C 1
ATOM 853 O O . GLU A 1 107 ? 5.476 9.309 20.637 1.00 95.31 107 GLU A O 1
ATOM 858 N N . GLU A 1 108 ? 4.646 7.415 19.762 1.00 95.88 108 GLU A N 1
ATOM 859 C CA . GLU A 1 108 ? 5.912 6.941 19.193 1.00 95.88 108 GLU A CA 1
ATOM 860 C C . GLU A 1 108 ? 6.255 7.583 17.843 1.00 95.88 108 GLU A C 1
ATOM 862 O O . GLU A 1 108 ? 7.347 7.361 17.323 1.00 95.88 108 GLU A O 1
ATOM 867 N N . GLN A 1 109 ? 5.330 8.350 17.254 1.00 96.56 109 GLN A N 1
ATOM 868 C CA . GLN A 1 109 ? 5.448 8.883 15.893 1.00 96.56 109 GLN A CA 1
ATOM 869 C C . GLN A 1 109 ? 5.831 7.793 14.879 1.00 96.56 109 GLN A C 1
ATOM 871 O O . GLN A 1 109 ? 6.718 7.972 14.047 1.00 96.56 109 GLN A O 1
ATOM 876 N N . SER A 1 110 ? 5.148 6.648 14.952 1.00 97.19 110 SER A N 1
ATOM 877 C CA . SER A 1 110 ? 5.453 5.461 14.152 1.00 97.19 110 SER A CA 1
ATOM 878 C C . SER A 1 110 ? 4.211 4.940 13.426 1.00 97.19 110 SER A C 1
ATOM 880 O O . SER A 1 110 ? 3.088 5.027 13.928 1.00 97.19 110 SER A O 1
ATOM 882 N N . GLN A 1 111 ? 4.400 4.400 12.219 1.00 98.00 111 GLN A N 1
ATOM 883 C CA . GLN A 1 111 ? 3.331 3.759 11.456 1.00 98.00 111 GLN A CA 1
ATOM 884 C C . GLN A 1 111 ? 3.653 2.298 11.164 1.00 98.00 111 GLN A C 1
ATOM 886 O O . GLN A 1 111 ? 4.773 1.939 10.799 1.00 98.00 111 GLN A O 1
ATOM 891 N N . ARG A 1 112 ? 2.622 1.461 11.255 1.00 96.94 112 ARG A N 1
ATOM 892 C CA . ARG A 1 112 ? 2.608 0.121 10.669 1.00 96.94 112 ARG A CA 1
ATOM 893 C C . ARG A 1 112 ? 1.516 0.060 9.615 1.00 96.94 112 ARG A C 1
ATOM 895 O O . ARG A 1 112 ? 0.475 0.705 9.741 1.00 96.94 112 ARG A O 1
ATOM 902 N N . HIS A 1 113 ? 1.745 -0.733 8.576 1.00 98.06 113 HIS A N 1
ATOM 903 C CA . HIS A 1 113 ? 0.874 -0.770 7.405 1.00 98.06 113 HIS A CA 1
ATOM 904 C C . HIS A 1 113 ? 0.466 -2.201 7.100 1.00 98.06 113 HIS A C 1
ATOM 906 O O . HIS A 1 113 ? 1.304 -3.102 7.050 1.00 98.06 113 HIS A O 1
ATOM 912 N N . TYR A 1 114 ? -0.821 -2.403 6.848 1.00 97.75 114 TYR A N 1
ATOM 913 C CA . TYR A 1 114 ? -1.314 -3.620 6.224 1.00 97.75 114 TYR A CA 1
ATOM 914 C C . TYR A 1 114 ? -1.504 -3.367 4.723 1.00 97.75 114 TYR A C 1
ATOM 916 O O . TYR A 1 114 ? -2.301 -2.517 4.323 1.00 97.75 114 TYR A O 1
ATOM 924 N N . LEU A 1 115 ? -0.736 -4.104 3.912 1.00 97.19 115 LEU A N 1
ATOM 925 C CA . LEU A 1 115 ? -0.607 -3.952 2.453 1.00 97.19 115 LEU A CA 1
ATOM 926 C C . LEU A 1 115 ? -1.241 -5.122 1.680 1.00 97.19 115 LEU A C 1
ATOM 928 O O . LEU A 1 115 ? -0.803 -5.455 0.585 1.00 97.19 115 LEU A O 1
ATOM 932 N N . GLY A 1 116 ? -2.219 -5.806 2.281 1.00 96.44 116 GLY A N 1
ATOM 933 C CA . GLY A 1 116 ? -2.825 -7.002 1.687 1.00 96.44 116 GLY A CA 1
ATOM 934 C C . GLY A 1 116 ? -3.835 -6.723 0.571 1.00 96.44 116 GLY A C 1
ATOM 935 O O . GLY A 1 116 ? -4.175 -7.643 -0.167 1.00 96.44 116 GLY A O 1
ATOM 936 N N . HIS A 1 117 ? -4.323 -5.486 0.444 1.00 94.31 117 HIS A N 1
ATOM 937 C CA . HIS A 1 117 ? -5.287 -5.123 -0.592 1.00 94.31 117 HIS A CA 1
ATOM 938 C C . HIS A 1 117 ? -4.599 -4.756 -1.906 1.00 94.31 117 HIS A C 1
ATOM 940 O O . HIS A 1 117 ? -3.544 -4.126 -1.921 1.00 94.31 117 HIS A O 1
ATOM 946 N N . THR A 1 118 ? -5.232 -5.131 -3.015 1.00 94.56 118 THR A N 1
ATOM 947 C CA . THR A 1 118 ? -4.759 -4.842 -4.381 1.00 94.56 118 THR A CA 1
ATOM 948 C C . THR A 1 118 ? -5.479 -3.668 -5.040 1.00 94.56 118 THR A C 1
ATOM 950 O O . THR A 1 118 ? -5.064 -3.221 -6.104 1.00 94.56 118 THR A O 1
ATOM 953 N N . ASP A 1 119 ? -6.542 -3.168 -4.410 1.00 94.38 119 ASP A N 1
ATOM 954 C CA . ASP A 1 119 ? -7.326 -2.016 -4.852 1.00 94.38 119 ASP A CA 1
ATOM 955 C C . ASP A 1 119 ? -7.765 -1.194 -3.626 1.00 94.38 119 ASP A C 1
ATOM 957 O O . ASP A 1 119 ? -7.544 -1.586 -2.477 1.00 94.38 119 ASP A O 1
ATOM 961 N N . ASP A 1 120 ? -8.390 -0.049 -3.870 1.00 92.81 120 ASP A N 1
ATOM 962 C CA . ASP A 1 120 ? -8.929 0.882 -2.891 1.00 92.81 120 ASP A CA 1
ATOM 963 C C . ASP A 1 120 ? -9.681 0.177 -1.752 1.00 92.81 120 ASP A C 1
ATOM 965 O O . ASP A 1 120 ? -10.717 -0.462 -1.968 1.00 92.81 120 ASP A O 1
ATOM 969 N N . VAL A 1 121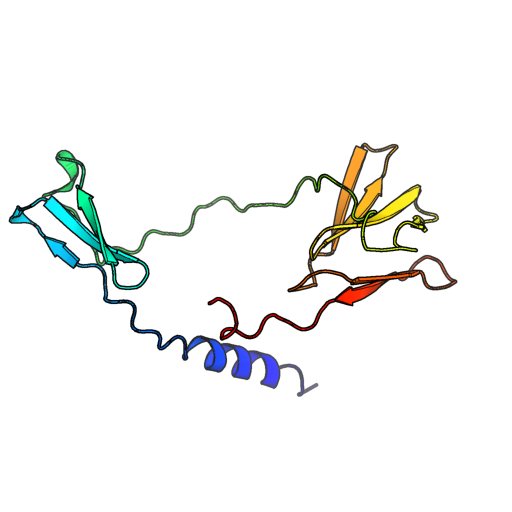 ? -9.234 0.393 -0.511 1.00 95.06 121 VAL A N 1
ATOM 970 C CA . VAL A 1 121 ? -10.006 0.040 0.683 1.00 95.06 121 VAL A CA 1
ATOM 971 C C . VAL A 1 121 ? -11.242 0.934 0.741 1.00 95.06 121 VAL A C 1
ATOM 973 O O . VAL A 1 121 ? -11.167 2.156 0.561 1.00 95.06 121 VAL A O 1
ATOM 976 N N . LYS A 1 122 ? -12.399 0.315 0.982 1.00 93.62 122 LYS A N 1
ATOM 977 C CA . LYS A 1 122 ? -13.703 0.990 1.053 1.00 93.62 122 LYS A CA 1
ATOM 978 C C . LYS A 1 122 ? -14.339 0.912 2.432 1.00 93.62 122 LYS A C 1
ATOM 980 O O . LYS A 1 122 ? -15.135 1.781 2.776 1.00 93.62 122 LYS A O 1
ATOM 985 N N . CYS A 1 123 ? -14.006 -0.103 3.225 1.00 93.94 123 CYS A N 1
ATOM 986 C CA . CYS A 1 123 ? -14.587 -0.286 4.548 1.00 93.94 123 CYS A CA 1
ATOM 987 C C . CYS A 1 123 ? -13.592 -0.883 5.543 1.00 93.94 123 CYS A C 1
ATOM 989 O O . CYS A 1 123 ? -12.648 -1.583 5.175 1.00 93.94 123 CYS A O 1
ATOM 991 N N . LEU A 1 124 ? -13.838 -0.587 6.818 1.00 95.94 124 LEU A N 1
ATOM 992 C CA . LEU A 1 124 ? -13.048 -1.024 7.959 1.00 95.94 124 LEU A CA 1
ATOM 993 C C . LEU A 1 124 ? -13.998 -1.320 9.123 1.00 95.94 124 LEU A C 1
ATOM 995 O O . LEU A 1 124 ? -14.922 -0.550 9.373 1.00 95.94 124 LEU A O 1
ATOM 999 N N . ALA A 1 125 ? -13.772 -2.415 9.840 1.00 95.69 125 ALA A N 1
ATOM 1000 C CA . ALA A 1 125 ? -14.534 -2.786 11.024 1.00 95.69 125 ALA A CA 1
ATOM 1001 C C . ALA A 1 125 ? -13.606 -3.333 12.110 1.00 95.69 125 ALA A C 1
ATOM 1003 O O . ALA A 1 125 ? -12.682 -4.100 11.835 1.00 95.69 125 ALA A O 1
ATOM 1004 N N . ILE A 1 126 ? -13.880 -2.960 13.360 1.00 94.75 126 ILE A N 1
ATOM 1005 C CA . ILE A 1 126 ? -13.137 -3.432 14.530 1.00 94.75 126 ILE A CA 1
ATOM 1006 C C . ILE A 1 126 ? -13.993 -4.456 15.271 1.00 94.75 126 ILE A C 1
ATOM 1008 O O . ILE A 1 126 ? -15.109 -4.147 15.693 1.00 94.75 126 ILE A O 1
ATOM 1012 N N . HIS A 1 127 ? -13.470 -5.667 15.459 1.00 94.44 127 HIS A N 1
ATOM 1013 C CA . HIS A 1 127 ? -14.148 -6.707 16.230 1.00 94.44 127 HIS A CA 1
ATOM 1014 C C . HIS A 1 127 ? -14.341 -6.263 17.700 1.00 94.44 127 HIS A C 1
ATOM 1016 O O . HIS A 1 127 ? -13.501 -5.526 18.224 1.00 94.44 127 HIS A O 1
ATOM 1022 N N . PRO A 1 128 ? -15.398 -6.698 18.420 1.00 93.75 128 PRO A N 1
ATOM 1023 C CA . PRO A 1 128 ? -15.662 -6.262 19.797 1.00 93.75 128 PRO A CA 1
ATOM 1024 C C . PRO A 1 128 ? -14.505 -6.460 20.785 1.00 93.75 128 PRO A C 1
ATOM 1026 O O . PRO A 1 128 ? -14.331 -5.635 21.676 1.00 93.75 128 PRO A O 1
ATOM 1029 N N . ASN A 1 129 ? -13.675 -7.493 20.593 1.00 92.06 129 ASN A N 1
ATOM 1030 C CA . ASN A 1 129 ? -12.467 -7.722 21.402 1.00 92.06 129 ASN A CA 1
ATOM 1031 C C . ASN A 1 129 ? -11.330 -6.711 21.149 1.00 92.06 129 ASN A C 1
ATOM 1033 O O . ASN A 1 129 ? -10.328 -6.761 21.847 1.00 92.06 129 ASN A O 1
ATOM 1037 N N . LYS A 1 130 ? -11.466 -5.829 20.149 1.00 86.31 130 LYS A N 1
ATOM 1038 C CA . LYS A 1 130 ? -10.508 -4.782 19.760 1.00 86.31 130 LYS A CA 1
ATOM 1039 C C . LYS A 1 130 ? -9.127 -5.265 19.296 1.00 86.31 130 LYS A C 1
ATOM 1041 O O . LYS A 1 130 ? -8.227 -4.447 19.152 1.00 86.31 130 LYS A O 1
ATOM 1046 N N . LEU A 1 131 ? -8.973 -6.560 19.027 1.00 88.81 131 LEU A N 1
ATOM 1047 C CA . LEU A 1 131 ? -7.718 -7.162 18.554 1.00 88.81 131 LEU A CA 1
ATOM 1048 C C . LEU A 1 131 ? -7.747 -7.511 17.065 1.00 88.81 131 LEU A C 1
ATOM 1050 O O . LEU A 1 131 ? -6.698 -7.698 16.457 1.00 88.81 131 LEU A O 1
ATOM 1054 N N . LEU A 1 132 ? -8.942 -7.627 16.484 1.00 93.50 132 LEU A N 1
ATOM 1055 C CA . LEU A 1 132 ? -9.120 -7.981 15.081 1.00 93.50 132 LEU A CA 1
ATOM 1056 C C . LEU A 1 132 ? -9.700 -6.804 14.309 1.00 93.50 132 LEU A C 1
ATOM 1058 O O . LEU A 1 132 ? -10.667 -6.167 14.738 1.00 93.50 132 LEU A O 1
ATOM 1062 N N . VAL A 1 133 ? -9.112 -6.570 13.143 1.00 94.81 133 VAL A N 1
ATOM 1063 C CA . VAL A 1 133 ? -9.541 -5.571 12.172 1.00 94.81 133 VAL A CA 1
ATOM 1064 C C . VAL A 1 133 ? -9.936 -6.309 10.901 1.00 94.81 133 VAL A C 1
ATOM 1066 O O . VAL A 1 133 ? -9.173 -7.131 10.401 1.00 94.81 133 VAL A O 1
ATOM 1069 N N . ALA A 1 134 ? -11.133 -6.030 10.397 1.00 96.50 134 ALA A N 1
ATOM 1070 C CA . ALA A 1 134 ? -11.598 -6.495 9.099 1.00 96.50 134 ALA A CA 1
ATOM 1071 C C . ALA A 1 134 ? -11.641 -5.310 8.132 1.00 96.50 134 ALA A C 1
ATOM 1073 O O . ALA A 1 134 ? -12.128 -4.237 8.490 1.00 96.50 134 ALA A O 1
ATOM 1074 N N . SER A 1 135 ? -11.154 -5.501 6.911 1.00 96.56 135 SER A N 1
ATOM 1075 C CA . SER A 1 135 ? -11.154 -4.489 5.855 1.00 96.56 135 SER A CA 1
ATOM 1076 C C . SER A 1 135 ? -11.632 -5.086 4.535 1.00 96.56 135 SER A C 1
ATOM 1078 O O . SER A 1 135 ? -11.420 -6.266 4.256 1.00 96.56 135 SER A O 1
ATOM 1080 N N . GLY A 1 136 ? -12.310 -4.270 3.729 1.00 95.00 136 GLY A N 1
ATOM 1081 C CA . GLY A 1 136 ? -12.811 -4.653 2.409 1.00 95.00 136 GLY A CA 1
ATOM 1082 C C . GLY A 1 136 ? -12.353 -3.674 1.335 1.00 95.00 136 GLY A C 1
ATOM 1083 O O . GLY A 1 136 ? -12.223 -2.475 1.596 1.00 95.00 136 GLY A O 1
ATOM 1084 N N . GLN A 1 137 ? -12.123 -4.187 0.128 1.00 94.44 137 GLN A N 1
ATOM 1085 C CA . GLN A 1 137 ? -11.676 -3.411 -1.031 1.00 94.44 137 GLN A CA 1
ATOM 1086 C C . GLN A 1 137 ? -12.734 -3.342 -2.133 1.00 94.44 137 GLN A C 1
ATOM 1088 O O . GLN A 1 137 ? -13.699 -4.110 -2.137 1.00 94.44 137 GLN A O 1
ATOM 1093 N N . ALA A 1 138 ? -12.530 -2.424 -3.075 1.00 91.38 138 ALA A N 1
ATOM 1094 C CA . ALA A 1 138 ? -13.263 -2.390 -4.332 1.00 91.38 138 ALA A CA 1
ATOM 1095 C C . ALA A 1 138 ? -12.984 -3.634 -5.196 1.00 91.38 138 ALA A C 1
ATOM 1097 O O . ALA A 1 138 ? -11.964 -4.314 -5.042 1.00 91.38 138 ALA A O 1
ATOM 1098 N N . ALA A 1 139 ? -13.909 -3.917 -6.117 1.00 87.00 139 ALA A N 1
ATOM 1099 C CA . ALA A 1 139 ? -13.649 -4.849 -7.205 1.00 87.00 139 ALA A CA 1
ATOM 1100 C C . ALA A 1 139 ? -12.535 -4.272 -8.088 1.00 87.00 139 ALA A C 1
ATOM 1102 O O . ALA A 1 139 ? -12.587 -3.089 -8.421 1.00 87.00 139 ALA A O 1
ATOM 1103 N N . GLY A 1 140 ? -11.550 -5.110 -8.425 1.00 74.50 140 GLY A N 1
ATOM 1104 C CA . GLY A 1 140 ? -10.409 -4.720 -9.250 1.00 74.50 140 GLY A CA 1
ATOM 1105 C C . GLY A 1 140 ? -10.845 -4.063 -10.557 1.00 74.50 140 GLY A C 1
ATOM 1106 O O . GLY A 1 140 ? -11.846 -4.469 -11.149 1.00 74.50 140 GLY A O 1
ATOM 1107 N N . HIS A 1 141 ? -10.085 -3.077 -11.028 1.00 65.94 141 HIS A N 1
ATOM 1108 C CA . HIS A 1 141 ? -10.297 -2.517 -12.361 1.00 65.94 141 HIS A CA 1
ATOM 1109 C C . HIS A 1 141 ? -10.090 -3.587 -13.443 1.00 65.94 141 HIS A C 1
ATOM 1111 O O . HIS A 1 141 ? -9.029 -4.213 -13.523 1.00 65.94 141 HIS A O 1
ATOM 1117 N N . ASP A 1 142 ? -11.093 -3.771 -14.303 1.00 59.69 142 ASP A N 1
ATOM 1118 C CA . ASP A 1 142 ? -10.968 -4.638 -15.467 1.00 59.69 142 ASP A CA 1
ATOM 1119 C C . ASP A 1 142 ? -9.958 -4.006 -16.441 1.00 59.69 142 ASP A C 1
ATOM 1121 O O . ASP A 1 142 ? -10.029 -2.816 -16.767 1.00 59.69 142 ASP A O 1
ATOM 1125 N N . SER A 1 143 ? -8.997 -4.796 -16.921 1.00 56.66 143 SER A N 1
ATOM 1126 C CA . SER A 1 143 ? -7.869 -4.334 -17.758 1.00 56.66 143 SER A CA 1
ATOM 1127 C C . SER A 1 143 ? -8.290 -3.677 -19.088 1.00 56.66 143 SER A C 1
ATOM 1129 O O . SER A 1 143 ? -7.460 -3.142 -19.823 1.00 56.66 143 SER A O 1
ATOM 1131 N N . ARG A 1 144 ? -9.592 -3.696 -19.397 1.00 53.44 144 ARG A N 1
ATOM 1132 C CA . ARG A 1 144 ? -10.220 -3.154 -20.607 1.00 53.44 144 ARG A CA 1
ATOM 1133 C C . ARG A 1 144 ? -10.775 -1.734 -20.445 1.00 53.44 144 ARG A C 1
ATOM 1135 O O . ARG A 1 144 ? -11.094 -1.115 -21.457 1.00 53.44 144 ARG A O 1
ATOM 1142 N N . GLU A 1 145 ? -10.885 -1.215 -19.220 1.00 44.16 145 GLU A N 1
ATOM 1143 C CA . GLU A 1 145 ? -11.531 0.082 -18.936 1.00 44.16 145 GLU A CA 1
ATOM 1144 C C . GLU A 1 145 ? -10.569 1.274 -18.819 1.00 44.16 145 GLU A C 1
ATOM 1146 O O . GLU A 1 145 ? -11.004 2.415 -18.684 1.00 44.16 145 GLU A O 1
ATOM 1151 N N . GLY A 1 146 ? -9.261 1.053 -18.958 1.00 44.84 146 GLY A N 1
ATOM 1152 C CA . GLY A 1 146 ? -8.289 2.132 -19.151 1.00 44.84 146 GLY A CA 1
ATOM 1153 C C . GLY A 1 146 ? -8.266 2.623 -20.602 1.00 44.84 146 GLY A C 1
ATOM 1154 O O . GLY A 1 146 ? -7.283 2.374 -21.302 1.00 44.84 146 GLY A O 1
ATOM 1155 N N . ARG A 1 147 ? -9.344 3.263 -21.071 1.00 34.56 147 ARG A N 1
ATOM 1156 C CA . ARG A 1 147 ? -9.397 3.961 -22.370 1.00 34.56 147 ARG A CA 1
ATOM 1157 C C . ARG A 1 147 ? -9.246 5.466 -22.212 1.00 34.56 147 ARG A C 1
ATOM 1159 O O . ARG A 1 147 ? -9.926 6.033 -21.333 1.00 34.56 147 ARG A O 1
#

Foldseek 3Di:
DPPVVVVVVVVVVVVPPPPPDFPQWDADLVQCWIWGADVNHTDIDHDDPVCSVPDDSPDDDDDDPDDDDDWDDDDADPPPAPPAWDQAPVCWIWGDDWQWIWTARPVVRGIDIDNPGPTGWHDWDADPVRPDIDTDHDDDDDPPPPD

Radius of gyration: 23.29 Å; chains: 1; bounding box: 49×44×60 Å

Organism: NCBI:txid320908

pLDDT: mean 81.42, std 20.95, range [31.95, 98.25]

Sequence (147 aa):
STGLLLILLECIYFCLDMSQSTRDAAYNEEEGALRMYLRGRPVVLYAPSPLVDNYDITKVATPPHSKLKLDWVYGYRGRDCRSNLYLLPTGEMVYFVAAIVVLYNVEEQSQRHYLGHTDDVKCLAIHPNKLLVASGQAAGHDSREGR

Secondary structure (DSSP, 8-state):
--SHHHHHHHHHHGGG---S--PPPEEETTTTEEEEEETTEEEEEEPPGGGGGG--TT-PPPPPS-------------SS--S-EEE-TTSEEEEEETTEEEEEETTTTEEEEE---SS-EEEEEE-TTSS-EEEEEPPPPPTT---

InterPro domains:
  IPR005108 HELP motif [PF03451] (63-102)
  IPR015943 WD40/YVTN repeat-like-containing domain superfamily [G3DSA:2.130.10.10] (76-147)
  IPR036322 WD40-repeat-containing domain superfamily [SSF50978] (68-140)
  IPR050630 WD repeat Echinoderm Microtubule-associated Protein-like [PTHR13720] (23-139)